Protein AF-A0A7V6NLU5-F1 (afdb_monomer_lite)

Radius of gyration: 13.2 Å; chains: 1; bounding box: 30×19×35 Å

Sequence (56 aa):
MNLDNLKEELRKEIEKKRAILNRMIVEEEDKKKILKYSEELDELIGKYYKLELDTK

Foldseek 3Di:
DDLVVVLVVLVVVLVVLVVVLVVCVVVVHDPVVSVVSVVVSVVSVVVSVVSVVVVD

Structure (mmCIF, N/CA/C/O backbone):
data_AF-A0A7V6NLU5-F1
#
_entry.id   AF-A0A7V6NLU5-F1
#
loop_
_atom_site.group_PDB
_atom_site.id
_atom_site.type_symbol
_atom_site.label_atom_id
_atom_site.label_alt_id
_atom_site.label_comp_id
_atom_site.label_asym_id
_atom_site.label_entity_id
_atom_site.label_seq_id
_atom_site.pdbx_PDB_ins_code
_atom_site.Cartn_x
_atom_site.Cartn_y
_atom_site.Cartn_z
_atom_site.occupancy
_atom_site.B_iso_or_equiv
_atom_site.auth_seq_id
_atom_site.auth_comp_id
_atom_site.auth_asym_id
_atom_site.auth_atom_id
_atom_site.pdbx_PDB_model_num
ATOM 1 N N . MET A 1 1 ? 13.727 11.172 -16.471 1.00 60.31 1 MET A N 1
ATOM 2 C CA . MET A 1 1 ? 13.572 10.366 -15.241 1.00 60.31 1 MET A CA 1
ATOM 3 C C . MET A 1 1 ? 13.772 8.918 -15.661 1.00 60.31 1 MET A C 1
ATOM 5 O O . MET A 1 1 ? 13.099 8.518 -16.600 1.00 60.31 1 MET A O 1
ATOM 9 N N . ASN A 1 2 ? 14.765 8.201 -15.120 1.00 80.62 2 ASN A N 1
ATOM 10 C CA . ASN A 1 2 ? 15.025 6.814 -15.531 1.00 80.62 2 ASN A CA 1
ATOM 11 C C . ASN A 1 2 ? 14.074 5.854 -14.797 1.00 80.62 2 ASN A C 1
ATOM 13 O O . ASN A 1 2 ? 13.571 6.198 -13.725 1.00 80.62 2 ASN A O 1
ATOM 17 N N . LEU A 1 3 ? 13.821 4.678 -15.369 1.00 80.25 3 LEU A N 1
ATOM 18 C CA . LEU A 1 3 ? 12.846 3.713 -14.855 1.00 80.25 3 LEU A CA 1
ATOM 19 C C . LEU A 1 3 ? 13.157 3.271 -13.415 1.00 80.25 3 LEU A C 1
ATOM 21 O O . LEU A 1 3 ? 12.241 3.132 -12.609 1.00 80.25 3 LEU A O 1
ATOM 25 N N . ASP A 1 4 ? 14.438 3.133 -13.073 1.00 82.88 4 ASP A N 1
ATOM 26 C CA . ASP A 1 4 ? 14.878 2.769 -11.722 1.00 82.88 4 ASP A CA 1
ATOM 27 C C . ASP A 1 4 ? 14.467 3.814 -10.678 1.00 82.88 4 ASP A C 1
ATOM 29 O O . ASP A 1 4 ? 13.953 3.462 -9.619 1.00 82.88 4 ASP A O 1
ATOM 33 N N . ASN A 1 5 ? 14.577 5.106 -11.010 1.00 86.75 5 ASN A N 1
ATOM 34 C CA . ASN A 1 5 ? 14.128 6.179 -10.122 1.00 86.75 5 ASN A CA 1
ATOM 35 C C . ASN A 1 5 ? 12.606 6.146 -9.946 1.00 86.75 5 ASN A C 1
ATOM 37 O O . ASN A 1 5 ? 12.110 6.386 -8.852 1.00 86.75 5 ASN A O 1
ATOM 41 N N . LEU A 1 6 ? 11.855 5.842 -11.009 1.00 87.06 6 LEU A N 1
ATOM 42 C CA . LEU A 1 6 ? 10.399 5.725 -10.922 1.00 87.06 6 LEU A CA 1
ATOM 43 C C . LEU A 1 6 ? 9.985 4.542 -10.032 1.00 87.06 6 LEU A C 1
ATOM 45 O O . LEU A 1 6 ? 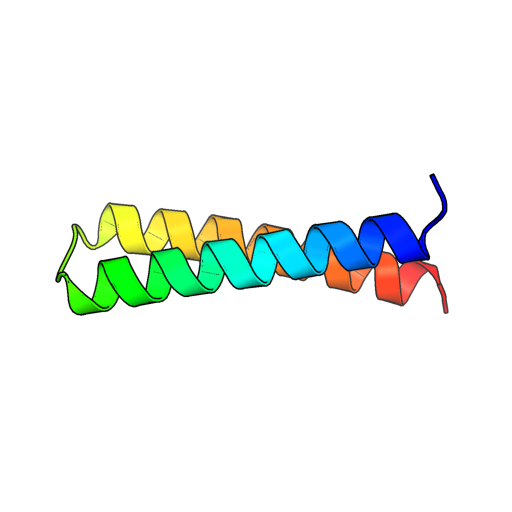9.060 4.676 -9.232 1.00 87.06 6 LEU A O 1
ATOM 49 N N . LYS A 1 7 ? 10.689 3.408 -10.133 1.00 87.25 7 LYS A N 1
ATOM 50 C CA . LYS A 1 7 ? 10.483 2.242 -9.262 1.00 87.25 7 LYS A CA 1
ATOM 51 C C . LYS A 1 7 ? 10.807 2.562 -7.806 1.00 87.25 7 LYS A C 1
ATOM 53 O O . LYS A 1 7 ? 10.046 2.177 -6.920 1.00 87.25 7 LYS A O 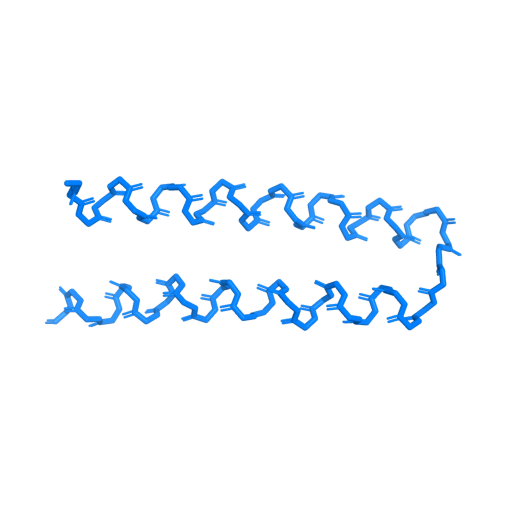1
ATOM 58 N N . GLU A 1 8 ? 11.902 3.273 -7.552 1.00 90.81 8 GLU A N 1
ATOM 59 C CA . GLU A 1 8 ? 12.287 3.670 -6.196 1.00 90.81 8 GLU A CA 1
ATOM 60 C C . GLU A 1 8 ? 11.245 4.600 -5.559 1.00 90.81 8 GLU A C 1
ATOM 62 O O . GLU A 1 8 ? 10.847 4.386 -4.413 1.00 90.81 8 GLU A O 1
ATOM 67 N N . GLU A 1 9 ? 10.742 5.583 -6.307 1.00 91.56 9 GLU A N 1
ATOM 68 C CA . GLU A 1 9 ? 9.698 6.490 -5.820 1.00 91.56 9 GLU A CA 1
ATOM 69 C C . GLU A 1 9 ? 8.384 5.744 -5.544 1.00 91.56 9 GLU A C 1
ATOM 71 O O . GLU A 1 9 ? 7.815 5.889 -4.462 1.00 91.56 9 GLU A O 1
ATOM 76 N N . LEU A 1 10 ? 7.952 4.856 -6.449 1.00 91.62 10 LEU A N 1
ATOM 77 C CA . LEU A 1 10 ? 6.788 3.989 -6.221 1.00 91.62 10 LEU A CA 1
ATOM 78 C C . LEU A 1 10 ? 6.957 3.117 -4.976 1.00 91.62 10 LEU A C 1
ATOM 80 O O . LEU A 1 10 ? 6.023 2.966 -4.191 1.00 91.62 10 LEU A O 1
ATOM 84 N N . ARG A 1 11 ? 8.154 2.566 -4.759 1.00 92.56 11 ARG A N 1
ATOM 85 C CA . ARG A 1 11 ? 8.450 1.774 -3.564 1.00 92.56 11 ARG A CA 1
ATOM 86 C C . ARG A 1 11 ? 8.320 2.610 -2.290 1.00 92.56 11 ARG A C 1
ATOM 88 O O . ARG A 1 11 ? 7.686 2.151 -1.340 1.00 92.56 11 ARG A O 1
ATOM 95 N N . LYS A 1 12 ? 8.863 3.832 -2.271 1.00 94.94 12 LYS A N 1
ATOM 96 C CA . LYS A 1 12 ? 8.725 4.756 -1.129 1.00 94.94 12 LYS A CA 1
ATOM 97 C C . LYS A 1 12 ? 7.262 5.108 -0.864 1.00 94.94 12 LYS A C 1
ATOM 99 O O . LYS A 1 12 ? 6.840 5.138 0.293 1.00 94.94 12 LYS A O 1
ATOM 104 N N . GLU A 1 13 ? 6.476 5.349 -1.912 1.00 94.62 13 GLU A N 1
ATOM 105 C CA . GLU A 1 13 ? 5.041 5.621 -1.781 1.00 94.62 13 GLU A CA 1
ATOM 106 C C . GLU A 1 13 ? 4.279 4.426 -1.198 1.00 94.62 13 GLU A C 1
ATOM 108 O O . GLU A 1 13 ? 3.487 4.602 -0.267 1.00 94.62 13 GLU A O 1
ATOM 113 N N . ILE A 1 14 ? 4.560 3.211 -1.679 1.00 94.94 14 ILE A N 1
ATOM 114 C CA . ILE A 1 14 ? 3.980 1.964 -1.160 1.00 94.94 14 ILE A CA 1
ATOM 115 C C . ILE A 1 14 ? 4.322 1.792 0.323 1.00 94.94 14 ILE A C 1
ATOM 117 O O . ILE A 1 14 ? 3.426 1.548 1.133 1.00 94.94 14 ILE A O 1
ATOM 121 N N . GLU A 1 15 ? 5.590 1.955 0.711 1.00 95.38 15 GLU A N 1
ATOM 122 C CA . GLU A 1 15 ? 6.023 1.821 2.109 1.00 95.38 15 GLU A CA 1
ATOM 123 C C . GLU A 1 15 ? 5.347 2.854 3.018 1.00 95.38 15 GLU A C 1
ATOM 125 O O . GLU A 1 15 ? 4.813 2.501 4.075 1.00 95.38 15 GLU A O 1
ATOM 130 N N . LYS A 1 16 ? 5.280 4.117 2.582 1.00 95.62 16 LYS A N 1
ATOM 131 C CA . LYS A 1 16 ? 4.598 5.186 3.321 1.00 95.62 16 LYS A CA 1
ATOM 132 C C . LYS A 1 16 ? 3.111 4.883 3.499 1.00 95.62 16 LYS A C 1
ATOM 134 O O . LYS A 1 16 ? 2.576 5.023 4.600 1.00 95.62 16 LYS A O 1
ATOM 139 N N . LYS A 1 17 ? 2.433 4.455 2.434 1.00 94.62 17 LYS A N 1
ATOM 140 C CA . LYS A 1 17 ? 0.994 4.175 2.463 1.00 94.62 17 LYS A CA 1
ATOM 141 C C . LYS A 1 17 ? 0.673 2.928 3.285 1.00 94.62 17 LYS A C 1
ATOM 143 O O . LYS A 1 17 ? -0.301 2.939 4.033 1.00 94.62 17 LYS A O 1
ATOM 148 N N . ARG A 1 18 ? 1.539 1.911 3.249 1.00 94.62 18 ARG A N 1
ATOM 149 C CA . ARG A 1 18 ? 1.465 0.730 4.121 1.00 94.62 18 ARG A CA 1
ATOM 150 C C . ARG A 1 18 ? 1.618 1.098 5.597 1.00 94.62 18 ARG A C 1
ATOM 152 O O . ARG A 1 18 ? 0.860 0.597 6.422 1.00 94.62 18 ARG A O 1
ATOM 159 N N . ALA A 1 19 ? 2.545 1.995 5.934 1.00 95.31 19 ALA A N 1
ATOM 160 C CA . ALA A 1 19 ? 2.703 2.481 7.305 1.00 95.31 19 ALA A CA 1
ATOM 161 C C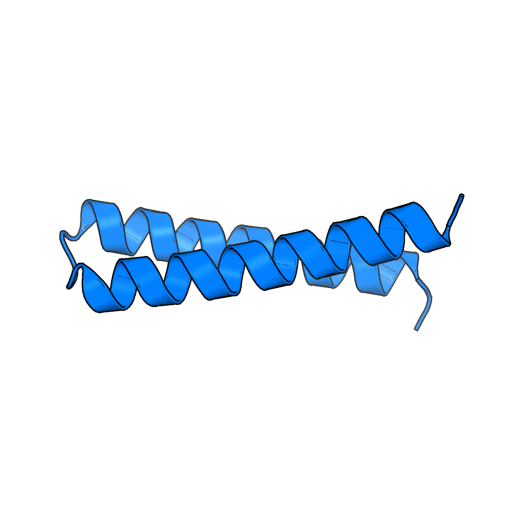 . ALA A 1 19 ? 1.451 3.228 7.801 1.00 95.31 19 ALA A C 1
ATOM 163 O O . ALA A 1 19 ? 1.010 3.000 8.927 1.00 95.31 19 ALA A O 1
ATOM 164 N N . ILE A 1 20 ? 0.846 4.065 6.950 1.00 94.31 20 ILE A N 1
ATOM 165 C CA . ILE A 1 20 ? -0.410 4.766 7.265 1.00 94.31 20 ILE A CA 1
ATOM 166 C C . ILE A 1 20 ? -1.553 3.767 7.464 1.00 94.31 20 ILE A C 1
ATOM 168 O O . ILE A 1 20 ? -2.238 3.838 8.477 1.00 94.31 20 ILE A O 1
ATOM 172 N N . LEU A 1 21 ? -1.725 2.803 6.555 1.00 93.00 21 LEU A N 1
ATOM 173 C CA . LEU A 1 21 ? -2.770 1.781 6.668 1.00 93.00 21 LEU A CA 1
ATOM 174 C C . LEU A 1 21 ? -2.630 0.967 7.963 1.00 93.00 21 LEU A C 1
ATOM 176 O O . LEU A 1 21 ? -3.608 0.782 8.681 1.00 93.00 21 LEU A O 1
ATOM 180 N N . ASN A 1 22 ? -1.411 0.538 8.300 1.00 92.69 22 ASN A N 1
ATOM 181 C CA . ASN A 1 22 ? -1.147 -0.170 9.554 1.00 92.69 22 ASN A CA 1
ATOM 182 C C . ASN A 1 22 ? -1.523 0.679 10.771 1.00 92.69 22 ASN A C 1
ATOM 184 O O . ASN A 1 22 ? -2.121 0.170 11.715 1.00 92.69 22 ASN A O 1
ATOM 188 N N . ARG A 1 23 ? -1.202 1.975 10.744 1.00 94.75 23 ARG A N 1
ATOM 189 C CA . ARG A 1 23 ? -1.580 2.903 11.809 1.00 94.75 23 ARG A CA 1
ATOM 190 C C . ARG A 1 23 ? -3.098 3.041 11.928 1.00 94.75 23 ARG A C 1
ATOM 192 O O . ARG A 1 23 ? -3.602 2.946 13.037 1.00 94.75 23 ARG A O 1
ATOM 199 N N . MET A 1 24 ? -3.815 3.179 10.813 1.00 92.75 24 MET A N 1
ATOM 200 C CA . MET A 1 24 ? -5.283 3.240 10.805 1.00 92.75 24 MET A CA 1
ATOM 201 C C . MET A 1 24 ? -5.912 1.976 11.407 1.00 92.75 24 MET A C 1
ATOM 203 O O . MET A 1 24 ? -6.901 2.067 12.126 1.00 92.75 24 MET A O 1
ATOM 207 N N . ILE A 1 25 ? -5.325 0.801 11.149 1.00 91.00 25 ILE A N 1
ATOM 208 C CA . ILE A 1 25 ? -5.769 -0.467 11.748 1.00 91.00 25 ILE A CA 1
ATOM 209 C C . ILE A 1 25 ? -5.548 -0.462 13.267 1.00 91.00 25 ILE A C 1
ATOM 211 O O . ILE A 1 25 ? -6.440 -0.870 14.005 1.00 91.00 25 ILE A O 1
ATOM 215 N N . VAL A 1 26 ? -4.383 -0.000 13.735 1.00 93.88 26 VAL A N 1
ATOM 216 C CA . VAL A 1 26 ? -4.059 0.074 15.174 1.00 93.88 26 VAL A CA 1
ATOM 217 C C . VAL A 1 26 ? -4.923 1.105 15.904 1.00 93.88 26 VAL A C 1
ATOM 219 O O . VAL A 1 26 ? -5.320 0.866 17.039 1.00 93.88 26 VAL A O 1
ATOM 222 N N . GLU A 1 27 ? -5.224 2.234 15.266 1.00 93.81 27 GLU A N 1
ATOM 223 C CA . GLU A 1 27 ? -6.064 3.303 15.823 1.00 93.81 27 GLU A CA 1
ATOM 224 C C . GLU A 1 27 ? -7.573 3.002 15.704 1.00 93.81 27 GLU A C 1
ATOM 226 O O . GLU A 1 27 ? -8.389 3.859 16.035 1.00 93.81 27 GLU A O 1
ATOM 231 N N . GLU A 1 28 ? -7.945 1.797 15.247 1.00 87.69 28 GLU A N 1
ATOM 232 C CA . GLU A 1 28 ? -9.330 1.358 15.019 1.00 87.69 28 GLU A CA 1
ATOM 233 C C . GLU A 1 28 ? -10.152 2.369 14.196 1.00 87.69 28 GLU A C 1
ATOM 235 O O . GLU A 1 28 ? -11.339 2.601 14.445 1.00 87.69 28 GLU A O 1
ATOM 240 N N . GLU A 1 29 ? -9.518 2.975 13.185 1.00 87.44 29 GLU A N 1
ATOM 241 C CA . GLU A 1 29 ? -10.192 3.892 12.271 1.00 87.44 29 GLU A CA 1
ATOM 242 C C . GLU A 1 29 ? -11.345 3.212 11.517 1.00 87.44 29 GLU A C 1
ATOM 244 O O . GLU A 1 29 ? -11.486 1.988 11.446 1.00 87.44 29 GLU A O 1
ATOM 249 N N . ASP A 1 30 ? -12.194 4.039 10.908 1.00 93.81 30 ASP A N 1
ATOM 250 C CA . ASP A 1 30 ? -13.359 3.574 10.167 1.00 93.81 30 ASP A CA 1
ATOM 251 C C . ASP A 1 30 ? -12.987 2.510 9.115 1.00 93.81 30 ASP A C 1
ATOM 253 O O . ASP A 1 30 ? -12.163 2.727 8.220 1.00 93.81 30 ASP A O 1
ATOM 257 N N . LYS A 1 31 ? -13.652 1.352 9.193 1.00 91.44 31 LYS A N 1
ATOM 258 C CA . LYS A 1 31 ? -13.376 0.196 8.328 1.00 91.44 31 LYS A CA 1
ATOM 259 C C . LYS A 1 31 ? -13.532 0.502 6.837 1.00 91.44 31 LYS A C 1
ATOM 261 O O . LYS A 1 31 ? -12.827 -0.101 6.033 1.00 91.44 31 LYS A O 1
ATOM 266 N N . LYS A 1 32 ? -14.416 1.428 6.443 1.00 93.81 32 LYS A N 1
ATOM 267 C CA . LYS A 1 32 ? -14.559 1.838 5.035 1.00 93.81 32 LYS A CA 1
ATOM 268 C C . LYS A 1 32 ? -13.366 2.672 4.588 1.00 93.81 32 LYS A C 1
ATOM 270 O O . LYS A 1 32 ? -12.914 2.512 3.457 1.00 93.81 32 LYS A O 1
ATOM 275 N N . LYS A 1 33 ? -12.834 3.534 5.461 1.00 92.31 33 LYS A N 1
ATOM 276 C CA . LYS A 1 33 ? -11.596 4.270 5.170 1.00 92.31 33 LYS A CA 1
ATOM 277 C C . LYS A 1 33 ? -10.405 3.327 5.046 1.00 92.31 33 LYS A C 1
ATOM 279 O O . LYS A 1 33 ? -9.650 3.463 4.090 1.00 92.31 33 LYS A O 1
ATOM 284 N N . ILE A 1 34 ? -10.272 2.368 5.966 1.00 93.50 34 ILE A N 1
ATOM 285 C CA . ILE A 1 34 ? -9.225 1.333 5.923 1.00 93.50 34 ILE A CA 1
ATOM 286 C C . ILE A 1 34 ? -9.316 0.545 4.612 1.00 93.50 34 ILE A C 1
ATOM 288 O O . ILE A 1 34 ? -8.311 0.397 3.921 1.00 93.50 34 ILE A O 1
ATOM 292 N N . LEU A 1 35 ? -10.521 0.100 4.236 1.00 94.31 35 LEU A N 1
ATOM 293 C CA . LEU A 1 35 ? -10.749 -0.639 2.994 1.00 94.31 35 LEU A CA 1
ATOM 294 C C . LEU A 1 35 ? -10.319 0.170 1.767 1.00 94.31 35 LEU A C 1
ATOM 296 O O . LEU A 1 35 ? -9.500 -0.306 0.986 1.00 94.31 35 LEU A O 1
ATOM 300 N N . LYS A 1 36 ? -10.782 1.419 1.649 1.00 94.62 36 LYS A N 1
ATOM 301 C CA . LYS A 1 36 ? -10.391 2.303 0.544 1.00 94.62 36 LYS A CA 1
ATOM 302 C C . LYS A 1 36 ? -8.873 2.503 0.483 1.00 94.62 36 LYS A C 1
ATOM 304 O O . LYS A 1 36 ? -8.272 2.475 -0.588 1.00 94.62 36 LYS A O 1
ATOM 309 N N . TYR A 1 37 ? -8.233 2.687 1.639 1.00 93.56 37 TYR A N 1
ATOM 310 C CA . TYR A 1 37 ? -6.782 2.846 1.701 1.00 93.56 37 TYR A CA 1
ATOM 311 C C . TYR A 1 37 ? -6.032 1.586 1.261 1.00 93.56 37 TYR A C 1
ATOM 313 O O . TYR A 1 37 ? -4.961 1.715 0.660 1.00 93.56 37 TYR A O 1
ATOM 321 N N . SER A 1 38 ? -6.581 0.405 1.558 1.00 93.50 38 SER A N 1
ATOM 322 C CA . SER A 1 38 ? -6.053 -0.888 1.123 1.00 93.50 38 SER A CA 1
ATOM 323 C C . SER A 1 38 ? -6.162 -1.061 -0.390 1.00 93.50 38 SER A C 1
ATOM 325 O O . SER A 1 38 ? -5.175 -1.424 -1.017 1.00 93.50 38 SER A O 1
ATOM 327 N N . GLU A 1 39 ? -7.312 -0.742 -0.989 1.00 96.19 39 GLU A N 1
ATOM 328 C CA . GLU A 1 39 ? -7.520 -0.834 -2.445 1.00 96.19 39 GLU A CA 1
ATOM 329 C C . GLU A 1 39 ? -6.530 0.056 -3.208 1.00 96.19 39 GLU A C 1
ATOM 331 O O . GLU A 1 39 ? -5.833 -0.386 -4.118 1.00 96.19 39 GLU A O 1
ATOM 336 N N . GLU A 1 40 ? -6.379 1.305 -2.773 1.00 95.00 40 GLU A N 1
ATOM 337 C CA . GLU A 1 40 ? -5.407 2.234 -3.353 1.00 95.00 40 GLU A CA 1
ATOM 338 C C . GLU A 1 40 ? -3.942 1.776 -3.145 1.00 95.00 40 GLU A C 1
ATOM 340 O O . GLU A 1 40 ? -3.069 2.116 -3.943 1.00 95.00 40 GLU A O 1
ATOM 345 N N . LEU A 1 41 ? -3.633 1.053 -2.057 1.00 94.81 41 LEU A N 1
ATOM 346 C CA . LEU A 1 41 ? -2.299 0.472 -1.847 1.00 94.81 41 LEU A CA 1
ATOM 347 C C . LEU A 1 41 ? -2.041 -0.670 -2.840 1.00 94.81 41 LEU A C 1
ATOM 349 O O . LEU A 1 41 ? -0.966 -0.714 -3.442 1.00 94.81 41 LEU A O 1
ATOM 353 N N . ASP A 1 42 ? -3.028 -1.538 -3.057 1.00 94.62 42 ASP A N 1
ATOM 354 C CA . ASP A 1 42 ? -2.957 -2.616 -4.048 1.00 94.62 42 ASP A CA 1
ATOM 355 C C . ASP A 1 42 ? -2.778 -2.071 -5.470 1.00 94.62 42 ASP A C 1
ATOM 357 O O . ASP A 1 42 ? -1.985 -2.610 -6.244 1.00 94.62 42 ASP A O 1
ATOM 361 N N . GLU A 1 43 ? -3.427 -0.956 -5.817 1.00 95.00 43 GLU A N 1
ATOM 362 C CA . GLU A 1 43 ? -3.213 -0.295 -7.109 1.00 95.00 43 GLU A CA 1
ATOM 363 C C . GLU A 1 43 ? -1.765 0.178 -7.304 1.00 95.00 43 GLU A C 1
ATOM 365 O O . GLU A 1 43 ? -1.203 0.019 -8.393 1.00 95.00 43 GLU A O 1
ATOM 370 N N . LEU A 1 44 ? -1.142 0.755 -6.269 1.00 92.62 44 LEU A N 1
ATOM 371 C CA . LEU A 1 44 ? 0.261 1.188 -6.327 1.00 92.62 44 LEU A CA 1
ATOM 372 C C . LEU A 1 44 ? 1.205 -0.004 -6.483 1.00 92.62 44 LEU A C 1
ATOM 374 O O . LEU A 1 44 ? 2.115 0.034 -7.314 1.00 92.62 44 LEU A O 1
ATOM 378 N N . ILE A 1 45 ? 0.954 -1.082 -5.742 1.00 92.31 45 ILE A N 1
ATOM 379 C CA . ILE A 1 45 ? 1.705 -2.335 -5.860 1.00 92.31 45 ILE A CA 1
ATOM 380 C C . ILE A 1 45 ? 1.551 -2.914 -7.274 1.00 92.31 45 ILE A C 1
ATOM 382 O O . ILE A 1 45 ? 2.538 -3.293 -7.905 1.00 92.31 45 ILE A O 1
ATOM 386 N N . GLY A 1 46 ? 0.334 -2.910 -7.822 1.00 93.44 46 GLY A N 1
ATOM 387 C CA . GLY A 1 46 ? 0.063 -3.345 -9.190 1.00 93.44 46 GLY A CA 1
ATOM 388 C C . GLY A 1 46 ? 0.820 -2.523 -10.236 1.00 93.44 46 GLY A C 1
AT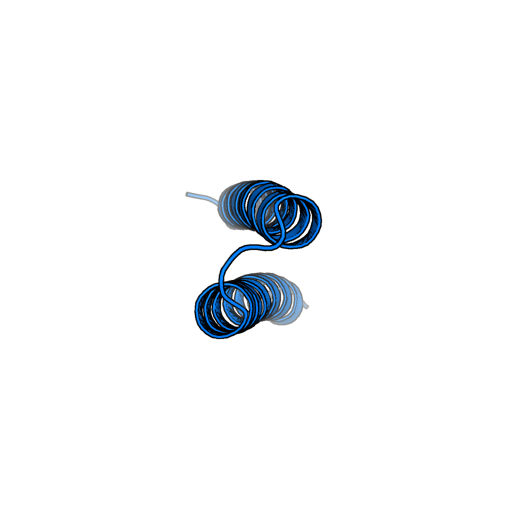OM 389 O O . GLY A 1 46 ? 1.370 -3.090 -11.181 1.00 93.44 46 GLY A O 1
ATOM 390 N N . LYS A 1 47 ? 0.908 -1.197 -10.062 1.00 90.62 47 LYS A N 1
ATOM 391 C CA . LYS A 1 47 ? 1.723 -0.322 -10.926 1.00 90.62 47 LYS A CA 1
ATOM 392 C C . LYS A 1 47 ? 3.209 -0.665 -10.832 1.00 90.62 47 LYS A C 1
ATOM 394 O O . LYS A 1 47 ? 3.857 -0.779 -11.868 1.00 90.62 47 LYS A O 1
ATOM 399 N N . TYR A 1 48 ? 3.727 -0.882 -9.623 1.00 90.75 48 TYR A N 1
ATOM 400 C CA . TYR A 1 48 ? 5.120 -1.280 -9.411 1.00 90.75 48 TYR A CA 1
ATOM 401 C C . TYR A 1 48 ? 5.454 -2.593 -10.139 1.00 90.75 48 TYR A C 1
ATOM 403 O O . TYR A 1 48 ? 6.421 -2.646 -10.896 1.00 90.75 48 TYR A O 1
ATOM 411 N N . TYR A 1 49 ? 4.619 -3.627 -9.994 1.00 87.62 49 TYR A N 1
ATOM 412 C CA . TYR A 1 49 ? 4.852 -4.914 -10.659 1.00 87.62 49 TYR A CA 1
ATOM 413 C C . TYR A 1 49 ? 4.693 -4.859 -12.178 1.00 87.62 49 TYR A C 1
ATOM 415 O O . TYR A 1 49 ? 5.434 -5.539 -12.883 1.00 87.62 49 TYR A O 1
ATOM 423 N N . LYS A 1 50 ? 3.779 -4.039 -12.709 1.00 89.25 50 LYS A N 1
ATOM 424 C CA . LYS A 1 50 ? 3.699 -3.808 -14.162 1.00 89.25 50 LYS A CA 1
ATOM 425 C C . LYS A 1 50 ? 4.998 -3.214 -14.702 1.00 89.25 50 LYS A C 1
ATOM 427 O O . LYS A 1 50 ? 5.528 -3.724 -15.680 1.00 89.25 50 LYS A O 1
ATOM 432 N N . LEU A 1 51 ? 5.556 -2.218 -14.011 1.00 84.56 51 LEU A N 1
ATOM 433 C CA . LEU A 1 51 ? 6.849 -1.634 -14.378 1.00 84.56 51 LEU A CA 1
ATOM 434 C C . LEU A 1 51 ? 8.019 -2.616 -14.230 1.00 84.56 51 LEU A C 1
ATOM 436 O O . LEU A 1 51 ? 9.038 -2.439 -14.889 1.00 84.56 51 LEU A O 1
ATOM 440 N N . GLU A 1 52 ? 7.923 -3.622 -13.357 1.00 78.00 52 GLU A N 1
ATOM 441 C CA . GLU A 1 52 ? 8.903 -4.715 -13.303 1.00 78.00 52 GLU A CA 1
ATOM 442 C C . GLU A 1 52 ? 8.772 -5.677 -14.485 1.00 78.00 52 GLU A C 1
ATOM 444 O O . GLU A 1 52 ? 9.788 -6.074 -15.058 1.00 78.00 52 GLU A O 1
ATOM 449 N N . LEU A 1 53 ? 7.543 -6.029 -14.864 1.00 76.31 53 LEU A N 1
ATOM 450 C CA . LEU A 1 53 ? 7.263 -6.962 -15.955 1.00 76.31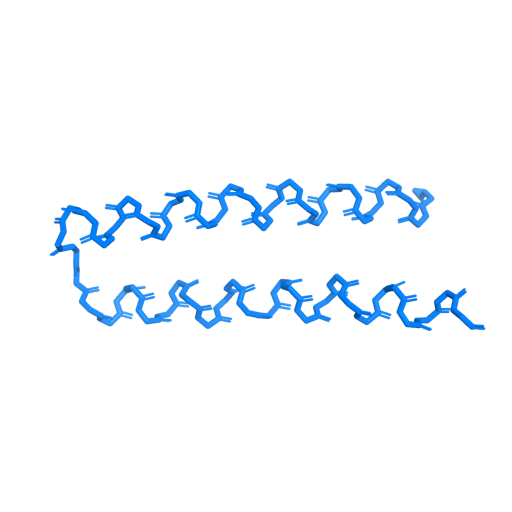 53 LEU A CA 1
ATOM 451 C C . LEU A 1 53 ? 7.575 -6.374 -17.335 1.00 76.31 53 LEU A C 1
ATOM 453 O O . LEU A 1 53 ? 8.121 -7.097 -18.158 1.00 76.31 53 LEU A O 1
ATOM 457 N N . ASP A 1 54 ? 7.331 -5.080 -17.560 1.00 67.56 54 ASP A N 1
ATOM 458 C CA . ASP A 1 54 ? 7.683 -4.387 -18.816 1.00 67.56 54 ASP A CA 1
ATOM 459 C C . ASP A 1 54 ? 9.209 -4.280 -19.042 1.00 67.56 54 ASP A C 1
ATOM 461 O O . ASP A 1 54 ? 9.658 -3.907 -20.124 1.00 67.56 54 ASP A O 1
ATOM 465 N N . THR A 1 55 ? 10.020 -4.608 -18.028 1.00 57.91 55 THR A N 1
ATOM 466 C CA . THR A 1 55 ? 11.490 -4.676 -18.125 1.00 57.91 55 THR A CA 1
ATOM 467 C C . THR A 1 55 ? 12.065 -6.062 -18.429 1.00 57.91 55 THR A C 1
ATOM 469 O O . THR A 1 55 ? 13.290 -6.182 -18.505 1.00 57.91 55 THR A O 1
ATOM 472 N N . LYS A 1 56 ? 11.231 -7.101 -18.569 1.00 51.78 56 LYS A N 1
ATOM 473 C CA . LYS A 1 56 ? 11.651 -8.464 -18.944 1.00 51.78 56 LYS A CA 1
ATOM 474 C C . LYS A 1 56 ? 11.475 -8.725 -20.433 1.00 51.78 56 LYS A C 1
ATOM 476 O O . LYS A 1 56 ? 12.346 -9.441 -20.974 1.00 51.78 56 LYS A O 1
#

Secondary structure (DSSP, 8-state):
--HHHHHHHHHHHHHHHHHHHHHHHHTT--HHHHHHHHHHHHHHHHHHHHHHHTT-

pLDDT: mean 88.97, std 9.48, range [51.78, 96.19]

=== Feature glossary ===
The features interleaved in this record are:

— What the protein is —

Sequence gives the chain of amino acids in standard one-letter code (A=alanine, C=cysteine, …, Y=tyrosine), read N→C. It is the only feature that is directly encoded by the gene; all structural features are derived from the folded form of this sequence.

Database cross-references. InterPro integrates a dozen domain/family signature databases into unified entries with residue-range hits. GO terms attach function/pro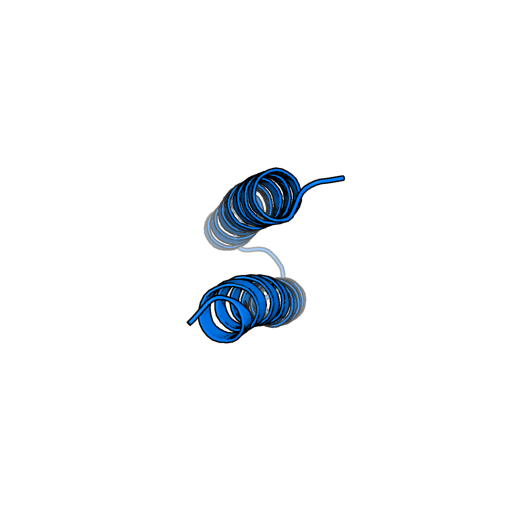cess/location labels with evidence codes. CATH codes position the fold in a four-level structural taxonomy. Organism is the NCBI-taxonomy species name.

— Where its atoms are —

Atomic coordinates in PDBx/mmCIF format — the same representation the Protein Data Bank distributes. Each line of the _atom_site loop places one backbone atom in Cartesian space (units: ångströms, origin: arbitrary).

The six renders are orthographic views along the three Cartesian axes in both directions. Representation (cartoon, sticks, or surface) and color scheme (sequence-rainbow or by-chain) vary across proteins so the training set covers all the common visualization conventions.

— Local backbone conformation —

Eight-state secondary structure (DSSP): H is the canonical α-helix, G the tighter 3₁₀-helix, I the wider π-helix; E/B are β-structure, T and S are turns and bends, and '-' is everything else. DSSP derives these from the pattern of main-chain N–H···O=C hydrogen bonds, not from the sequence.

P-SEA three-state annotation labels each residue as helix, strand, or coil based purely on the geometry of the Cα trace. It serves as a fallback when the full backbone (and thus DSSP) is unavailable.

The φ/ψ torsion pair specifies the backbone conformation at each residue. φ rotates about the N–Cα bond, ψ about the Cα–C bond. Steric clashes forbid most of the (φ, ψ) plane — the allowed regions (α-helix basin, β-sheet basin, left-handed helix) are the Ramachandran-allowed regions.

— Global shape and packing —

The geometric summary reports three shape descriptors. Rg (radius of gyration) measures how spread out the Cα atoms are about their centre of mass; compact globular proteins have small Rg, elongated or unfolded ones large. Cα contacts (<8 Å, |i−j|>4) count long-range residue pairs in spatial proximity — high for tightly packed folds, near zero for rods or random coil. The bounding-box extents give the protein's footprint along x, y, z in Å.

Solvent-accessible surface area (SASA) is the area in Å² traced out by the centre of a 1.4 Å probe sphere (a water molecule) rolled over the protein's van der Waals surface (Shrake–Rupley / Lee–Richards construction). Buried residues have near-zero SASA; fully exposed residues can exceed 200 Å². The total SASA scales roughly with the number of surface residues.

The contact map is a binary N×N matrix image: pixel (i, j) is dark where Cα_i and Cα_j are within 8 Å and |i−j|>4. Because the |i−j|>4 filter removes local helical contacts, off-diagonal stripes parallel to the main diagonal indicate parallel β-sheets; stripes perpendicular to it indicate antiparallel β-sheets. The Ramachandran plot scatters every residue's (φ, ψ) pair against the sterically allowed regions. The PAE heatmap renders the predicted-aligned-error matrix.

— Structural neighborhood —

3Di is Foldseek's structural alphabet. Each residue is assigned one of twenty discrete states based on how its Cα sits relative to its spatial (not sequential) neighbors. Aligning 3Di strings finds structural homologs roughly as well as full 3D superposition, but orders of magnitude faster.

Nearest PDB neighbors are the top structural matches found by Foldseek when searching this structure against the entire Protein Data Bank. Each hit reports a TM-score (0 to 1; >0.5 almost always implies the same fold) and an E-value. These are *structural* homologs — they may share no detectable sequence similarity.

— Confidence and disorder —

For AlphaFold models, the B-factor field carries pLDDT — the model's own estimate of local accuracy on a 0–100 scale. Regions with pLDDT<50 should be treated as essentially unmodeled; they often correspond to intrinsically disordered segments.

Crystallographic B-factors measure how much each atom's electron density is smeared out, in Å². They rise in mobile loops and surface residues and fall in the buried interior. In AlphaFold models this column is repurposed to hold pLDDT instead.

Predicted aligned error is AlphaFold's pairwise confidence. Unlike pLDDT (per-residue), PAE is per-residue-pair and captures whether two parts of the structure are correctly placed relative to each other. Units are ångströms of expected positional error.